Protein AF-A0A836Z6H8-F1 (afdb_monomer)

Nearest PDB structures (foldseek):
  4dpg-assembly2_D  TM=5.775E-01  e=1.031E+00  Homo sapiens
  8c5y-assembly1_B  TM=5.827E-01  e=1.466E+00  Pyrococcus abyssi

Solvent-accessible surface area (backbone atoms only — not comparable to full-atom values): 4893 Å² total; per-residue (Å²): 75,48,79,50,79,63,44,72,75,79,78,32,25,45,31,34,34,43,66,76,86,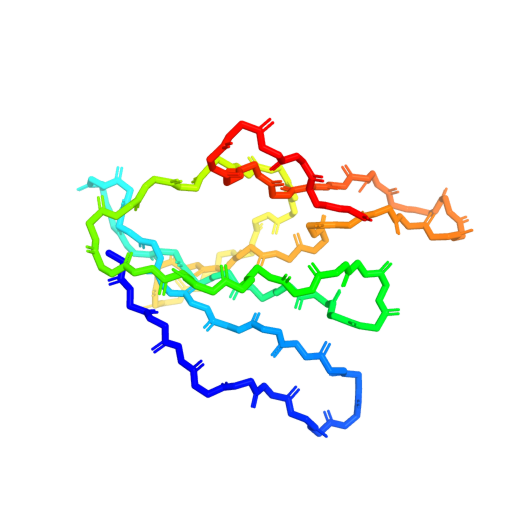90,49,39,34,36,40,46,34,52,46,79,73,15,70,71,80,76,88,77,53,73,78,63,71,69,51,75,42,53,49,78,46,83,54,102,74,55,25,34,35,31,53,33,23,62,46,93,81,68,83,55,81,62,18,25,36,35,44,93,92,42,79,33,57

Foldseek 3Di:
DAWDDWDPPDFIWTWDWDDPVVAIEIETERCVAKPDDPPDDPPFDKDKDADWDDDPHRTYGYQQADDPVPPDDHMWIAGPNDIID

Sequence (85 aa):
MKTLPDDNKGVRHQRFILNTGDGTLLVVHNIDLAPRLDGLQRGEKVAFAGEYISNKRGGLIHWTHHDPAHRHADGWLLYQGKRYQ

Radius of gyration: 12.19 Å; Cα contacts (8 Å, |Δi|>4): 188; chains: 1; bounding box: 29×26×29 Å

InterPro domains:
  IPR021856 Protein of unknown function DUF3465 [PF11948] (2-85)

Secondary structure (DSSP, 8-state):
-EE---B-SSS-EEEEEEE-SSSEEEEEEETTTS---TT--TT--EEEESEEE--TTS-EEE--S--TTSSS---EEEETTEEE-

Structure (mmCIF, N/CA/C/O backbone):
data_AF-A0A836Z6H8-F1
#
_entry.id   AF-A0A836Z6H8-F1
#
loop_
_atom_site.group_PDB
_atom_site.id
_atom_site.type_symbol
_atom_site.label_atom_id
_atom_site.label_alt_id
_atom_site.label_comp_id
_atom_site.label_asym_id
_atom_site.label_entity_id
_atom_site.label_seq_id
_atom_site.pdbx_PDB_ins_code
_atom_site.Cartn_x
_atom_site.Cartn_y
_atom_site.Cartn_z
_atom_site.occupancy
_atom_site.B_iso_or_equiv
_atom_site.auth_seq_id
_atom_site.auth_comp_id
_atom_site.auth_asym_id
_atom_site.auth_atom_id
_atom_site.pdbx_PDB_model_num
ATOM 1 N N . MET A 1 1 ? -9.967 7.289 5.754 1.00 85.38 1 MET A N 1
ATOM 2 C CA . MET A 1 1 ? -9.110 7.077 4.571 1.00 85.38 1 MET A CA 1
ATOM 3 C C . MET A 1 1 ? -9.140 8.297 3.654 1.00 85.38 1 MET A C 1
ATOM 5 O O . MET A 1 1 ? -10.195 8.915 3.530 1.00 85.38 1 MET A O 1
ATOM 9 N N . LYS A 1 2 ? -8.009 8.648 3.030 1.00 90.50 2 LYS A N 1
ATOM 10 C CA . LYS A 1 2 ? -7.898 9.709 2.012 1.00 90.50 2 LYS A CA 1
ATOM 11 C C . LYS A 1 2 ? -7.070 9.214 0.824 1.00 90.50 2 LYS A C 1
ATOM 13 O O . LYS A 1 2 ? -5.887 8.947 0.998 1.00 90.50 2 LYS A O 1
ATOM 18 N N . THR A 1 3 ? -7.664 9.150 -0.361 1.00 93.06 3 THR A N 1
ATOM 19 C CA . THR A 1 3 ? -6.955 8.826 -1.609 1.00 93.06 3 THR A CA 1
ATOM 20 C C . THR A 1 3 ? -6.149 10.035 -2.084 1.00 93.06 3 THR A C 1
ATOM 22 O O . THR A 1 3 ? -6.616 11.174 -1.993 1.00 93.06 3 THR A O 1
ATOM 25 N N . LEU A 1 4 ? -4.923 9.799 -2.543 1.00 94.44 4 LEU A N 1
ATOM 26 C CA . LEU A 1 4 ? -4.045 10.803 -3.138 1.00 94.44 4 LEU A CA 1
ATOM 27 C C . LEU A 1 4 ? -3.922 10.531 -4.645 1.00 94.44 4 LEU A C 1
ATOM 29 O O . LEU A 1 4 ? -4.216 9.418 -5.078 1.00 94.44 4 LEU A O 1
ATOM 33 N N . PRO A 1 5 ? -3.481 11.512 -5.453 1.00 96.00 5 PRO A N 1
ATOM 34 C CA . PRO A 1 5 ? -3.126 11.240 -6.838 1.00 96.00 5 PRO A CA 1
ATOM 35 C C . PRO A 1 5 ? -2.059 10.148 -6.909 1.00 96.00 5 PRO A C 1
ATOM 37 O O . PRO A 1 5 ? -1.103 10.164 -6.116 1.00 96.00 5 PRO A O 1
ATOM 40 N N . ASP A 1 6 ? -2.212 9.244 -7.871 1.00 96.94 6 ASP A N 1
ATOM 41 C CA . ASP A 1 6 ? -1.201 8.235 -8.166 1.00 96.94 6 ASP A CA 1
ATOM 42 C C . ASP A 1 6 ? 0.132 8.934 -8.473 1.00 96.94 6 ASP A C 1
ATOM 44 O O . ASP A 1 6 ? 0.176 10.006 -9.089 1.00 96.94 6 ASP A O 1
ATOM 48 N N . ASP A 1 7 ? 1.222 8.361 -7.974 1.00 97.25 7 ASP A N 1
ATOM 49 C CA . ASP A 1 7 ? 2.560 8.778 -8.363 1.00 97.25 7 ASP A CA 1
ATOM 50 C C . ASP A 1 7 ? 2.940 8.035 -9.638 1.00 97.25 7 ASP A C 1
ATOM 52 O O . ASP A 1 7 ? 3.050 6.814 -9.635 1.00 97.25 7 ASP A O 1
ATOM 56 N N . ASN A 1 8 ? 3.102 8.776 -10.731 1.00 97.06 8 ASN A N 1
ATOM 57 C CA . ASN A 1 8 ? 3.442 8.228 -12.042 1.00 97.06 8 ASN A CA 1
ATOM 58 C C . ASN A 1 8 ? 4.882 8.561 -12.462 1.00 97.06 8 ASN A C 1
ATOM 60 O O . ASN A 1 8 ? 5.225 8.437 -13.637 1.00 97.06 8 ASN A O 1
ATOM 64 N N . LYS A 1 9 ? 5.726 9.041 -11.539 1.00 94.19 9 LYS A N 1
ATOM 65 C CA . LYS A 1 9 ? 7.135 9.324 -11.831 1.00 94.19 9 LYS A CA 1
ATOM 66 C C . LYS A 1 9 ? 7.987 8.087 -11.552 1.00 94.19 9 LYS A C 1
ATOM 68 O O . LYS A 1 9 ? 8.211 7.733 -10.401 1.00 94.19 9 LYS A O 1
ATOM 73 N N . GLY A 1 10 ? 8.517 7.473 -12.609 1.00 94.12 10 GLY A N 1
ATOM 74 C CA . GLY A 1 10 ? 9.261 6.218 -12.493 1.00 94.12 10 GLY A CA 1
ATOM 75 C C . GLY A 1 10 ? 8.308 5.045 -12.271 1.00 94.12 10 GLY A C 1
ATOM 76 O O . GLY A 1 10 ? 7.333 4.918 -13.007 1.00 94.12 10 GLY A O 1
ATOM 77 N N . VAL A 1 11 ? 8.591 4.206 -11.270 1.00 93.81 11 VAL A N 1
ATOM 78 C CA . VAL A 1 11 ? 7.687 3.117 -10.866 1.00 93.81 11 VAL A CA 1
ATOM 79 C C . VAL A 1 11 ? 6.390 3.715 -10.330 1.00 93.81 11 VAL A C 1
ATOM 81 O O . VAL A 1 11 ? 6.407 4.591 -9.458 1.00 93.81 11 VAL A O 1
ATOM 84 N N . ARG A 1 12 ? 5.263 3.250 -10.860 1.00 98.00 12 ARG A N 1
ATOM 85 C CA . ARG A 1 12 ? 3.951 3.813 -10.566 1.00 98.00 12 ARG A CA 1
ATOM 86 C C . ARG A 1 12 ? 3.438 3.321 -9.224 1.00 98.00 12 ARG A C 1
ATOM 88 O O . ARG A 1 12 ? 3.486 2.131 -8.919 1.00 98.00 12 ARG A O 1
ATOM 95 N N . HIS A 1 13 ? 2.872 4.234 -8.440 1.00 98.44 13 HIS A N 1
ATOM 96 C CA . HIS A 1 13 ? 2.297 3.911 -7.141 1.00 98.44 13 HIS A CA 1
ATOM 97 C C . HIS A 1 13 ? 0.916 4.529 -6.947 1.00 98.44 13 HIS A C 1
ATOM 99 O O . HIS A 1 13 ? 0.737 5.741 -7.072 1.00 98.44 13 HIS A O 1
ATOM 105 N N . GLN A 1 14 ? -0.045 3.720 -6.512 1.00 98.06 14 GLN A N 1
ATOM 106 C CA . GLN A 1 14 ? -1.257 4.236 -5.891 1.00 98.06 14 GLN A CA 1
ATOM 107 C C . GLN A 1 14 ? -0.937 4.656 -4.458 1.00 98.06 14 GLN A C 1
ATOM 109 O O . GLN A 1 14 ? -0.277 3.930 -3.708 1.00 98.06 14 GLN A O 1
ATOM 114 N N . ARG A 1 15 ? -1.419 5.835 -4.058 1.00 97.31 15 ARG A N 1
A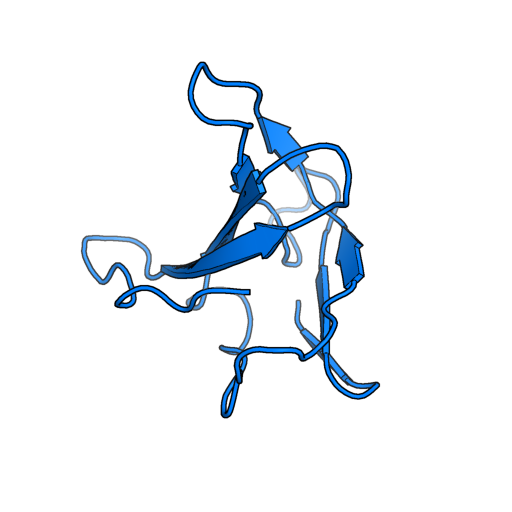TOM 115 C CA . ARG A 1 15 ? -1.172 6.378 -2.720 1.00 97.31 15 ARG A CA 1
ATOM 116 C C . ARG A 1 15 ? -2.466 6.720 -2.012 1.00 97.31 15 ARG A C 1
ATOM 118 O O . ARG A 1 15 ? -3.336 7.398 -2.557 1.00 97.31 15 ARG A O 1
ATOM 125 N N . PHE A 1 16 ? -2.576 6.311 -0.758 1.00 96.81 16 PHE A N 1
ATOM 126 C CA . PHE A 1 16 ? -3.703 6.679 0.090 1.00 96.81 16 PHE A CA 1
ATOM 127 C C . PHE A 1 16 ? -3.318 6.626 1.563 1.00 96.81 16 PHE A C 1
ATOM 129 O O . PHE A 1 16 ? -2.399 5.923 1.963 1.00 96.81 16 PHE A O 1
ATOM 136 N N . ILE A 1 17 ? -4.016 7.407 2.378 1.00 95.50 17 ILE A N 1
ATOM 137 C CA . ILE A 1 17 ? -3.770 7.514 3.813 1.00 95.50 17 ILE A CA 1
ATOM 138 C C . ILE A 1 17 ? -4.849 6.735 4.555 1.00 95.50 17 ILE A C 1
ATOM 140 O O . ILE A 1 17 ? -6.043 7.035 4.417 1.00 95.50 17 ILE A O 1
ATOM 144 N N . LEU A 1 18 ? -4.425 5.779 5.374 1.00 94.56 18 LEU A N 1
ATOM 145 C CA . LEU A 1 18 ? -5.259 5.086 6.347 1.00 94.56 18 LEU A CA 1
ATOM 146 C C . LEU A 1 18 ? -5.206 5.809 7.694 1.00 94.56 18 LEU A C 1
ATOM 148 O O . LEU A 1 18 ? -4.205 6.427 8.043 1.00 94.56 18 LEU A O 1
ATOM 152 N N . ASN A 1 19 ? -6.307 5.735 8.437 1.00 92.31 19 ASN A N 1
ATOM 153 C CA . ASN A 1 19 ? -6.335 6.095 9.850 1.00 92.31 19 ASN A CA 1
ATOM 154 C C . ASN A 1 19 ? -6.411 4.778 10.628 1.00 92.31 19 ASN A C 1
ATOM 156 O O . ASN A 1 19 ? -7.316 3.985 10.363 1.00 92.31 19 ASN A O 1
ATOM 160 N N . THR A 1 20 ? -5.447 4.539 11.511 1.00 89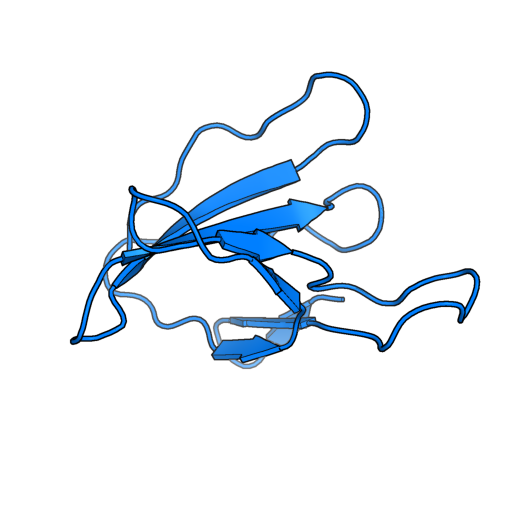.50 20 THR A N 1
ATOM 161 C CA . THR A 1 20 ? -5.318 3.292 12.279 1.00 89.50 20 THR A CA 1
ATOM 162 C C . THR A 1 20 ? -5.958 3.371 13.668 1.00 89.50 20 THR A C 1
ATOM 164 O O . THR A 1 20 ? -5.950 2.380 14.384 1.00 89.50 20 THR A O 1
ATOM 167 N N . GLY A 1 21 ? -6.516 4.521 14.056 1.00 89.62 21 GLY A N 1
ATOM 168 C CA . GLY A 1 21 ? -6.941 4.827 15.426 1.00 89.62 21 GLY A CA 1
ATOM 169 C C . GLY A 1 21 ? -5.849 5.566 16.200 1.00 89.62 21 GLY A C 1
ATOM 170 O O . GLY A 1 21 ? -6.106 6.644 16.727 1.00 89.62 21 GLY A O 1
ATOM 171 N N . ASP A 1 22 ? -4.620 5.050 16.152 1.00 86.00 22 ASP A N 1
ATOM 172 C CA . ASP A 1 22 ? -3.455 5.626 16.847 1.00 86.00 22 ASP A CA 1
ATOM 173 C C . ASP A 1 22 ? -2.670 6.646 16.005 1.00 86.00 22 ASP A C 1
ATOM 175 O O . ASP A 1 22 ? -1.748 7.305 16.486 1.00 86.00 22 ASP A O 1
ATOM 179 N N . GLY A 1 23 ? -3.011 6.784 14.722 1.00 89.75 23 GLY A N 1
ATOM 180 C CA . GLY A 1 23 ? -2.331 7.698 13.818 1.00 89.75 23 GLY A CA 1
ATOM 181 C C . GLY A 1 23 ? -2.746 7.535 12.364 1.00 89.75 23 GLY A C 1
ATOM 182 O O . GLY A 1 23 ? -3.784 6.955 12.028 1.00 89.75 23 GLY A O 1
ATOM 183 N N . THR A 1 24 ? -1.918 8.086 11.480 1.00 92.31 24 THR A N 1
ATOM 184 C CA . THR A 1 24 ? -2.115 8.003 10.032 1.00 92.31 24 THR A CA 1
ATOM 185 C C . THR A 1 24 ? -0.967 7.271 9.370 1.00 92.31 24 THR A C 1
ATOM 187 O O . THR A 1 24 ? 0.181 7.631 9.597 1.00 92.31 24 THR A O 1
ATOM 190 N N . LEU A 1 25 ? -1.287 6.333 8.483 1.00 95.31 25 LEU A N 1
ATOM 191 C CA . LEU A 1 25 ? -0.313 5.570 7.712 1.00 95.31 25 LEU A CA 1
ATOM 192 C C . LEU A 1 25 ? -0.474 5.886 6.226 1.00 95.31 25 LEU A C 1
ATOM 194 O O . LEU A 1 25 ? -1.582 5.794 5.689 1.00 95.31 25 LEU A O 1
ATOM 198 N N . LEU A 1 26 ? 0.618 6.244 5.551 1.00 97.19 26 LEU A N 1
ATOM 199 C CA . LEU A 1 26 ? 0.627 6.367 4.094 1.00 97.19 26 LEU A CA 1
ATOM 200 C C . LEU A 1 26 ? 0.858 4.995 3.455 1.00 97.19 26 LEU A C 1
ATOM 202 O O . LEU A 1 26 ? 1.912 4.402 3.640 1.00 97.19 26 LEU A O 1
ATOM 206 N N . VAL A 1 27 ? -0.083 4.520 2.650 1.00 97.62 27 VAL A N 1
ATOM 207 C CA . VAL A 1 27 ? 0.118 3.353 1.789 1.00 97.62 27 VAL A CA 1
ATOM 208 C C . VAL A 1 27 ? 0.724 3.807 0.468 1.00 97.62 27 VAL A C 1
ATOM 210 O O . VAL A 1 27 ? 0.211 4.735 -0.165 1.00 97.62 27 VAL A O 1
ATOM 213 N N . VAL A 1 28 ? 1.808 3.149 0.063 1.00 97.75 28 VAL A N 1
ATOM 214 C CA . VAL A 1 28 ? 2.488 3.328 -1.224 1.00 97.75 28 VAL A CA 1
ATOM 215 C C . VAL A 1 28 ? 2.447 1.978 -1.937 1.00 97.75 28 VAL A C 1
ATOM 217 O O . VAL A 1 28 ? 3.260 1.101 -1.670 1.00 97.75 28 VAL A O 1
ATOM 220 N N . HIS A 1 29 ? 1.435 1.763 -2.775 1.00 98.31 29 HIS A N 1
ATOM 221 C CA . HIS A 1 29 ? 1.189 0.481 -3.436 1.00 98.31 29 HIS A CA 1
ATOM 222 C C . HIS A 1 29 ? 1.705 0.528 -4.869 1.00 98.31 29 HIS A C 1
ATOM 224 O O . HIS A 1 29 ? 1.216 1.329 -5.660 1.00 98.31 29 HIS A O 1
ATOM 230 N N . ASN A 1 30 ? 2.706 -0.290 -5.188 1.0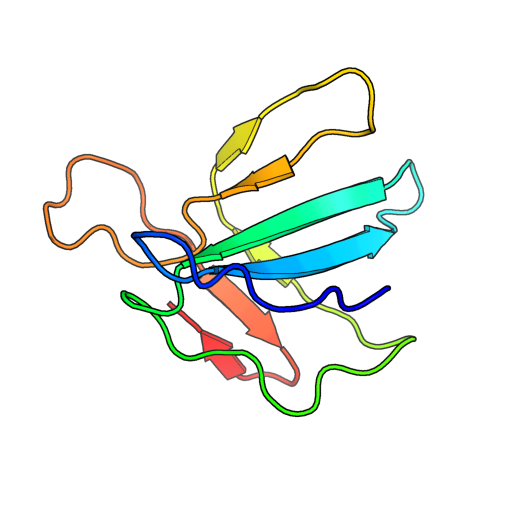0 97.94 30 ASN A N 1
ATOM 231 C CA . ASN A 1 30 ? 3.287 -0.360 -6.525 1.00 97.94 30 ASN A CA 1
ATOM 232 C C . ASN A 1 30 ? 2.282 -0.981 -7.509 1.00 97.94 30 ASN A C 1
ATOM 234 O O . ASN A 1 30 ? 2.017 -2.181 -7.450 1.00 97.94 30 ASN A O 1
ATOM 238 N N . ILE A 1 31 ? 1.755 -0.157 -8.417 1.00 97.94 31 ILE A N 1
ATOM 239 C CA . ILE A 1 31 ? 0.733 -0.564 -9.392 1.00 97.94 31 ILE A CA 1
ATOM 240 C C . ILE A 1 31 ? 1.312 -1.064 -10.722 1.00 97.94 31 ILE A C 1
ATOM 242 O O . ILE A 1 31 ? 0.565 -1.351 -11.657 1.00 97.94 31 ILE A O 1
ATOM 246 N N . ASP A 1 32 ? 2.639 -1.154 -10.823 1.00 97.12 32 ASP A N 1
ATOM 247 C CA . ASP A 1 32 ? 3.304 -1.908 -11.888 1.00 97.12 32 ASP A CA 1
ATOM 248 C C . ASP A 1 32 ? 3.398 -3.400 -11.552 1.00 97.12 32 ASP A C 1
ATOM 250 O O . ASP A 1 32 ? 3.422 -4.223 -12.464 1.00 97.12 32 ASP A O 1
ATOM 254 N N . LEU A 1 33 ? 3.439 -3.744 -10.259 1.00 97.12 33 LEU A N 1
ATOM 255 C CA . LEU A 1 33 ? 3.563 -5.127 -9.784 1.00 97.12 33 LEU A CA 1
ATOM 256 C C . LEU A 1 33 ? 2.225 -5.752 -9.383 1.00 97.12 33 LEU A C 1
ATOM 258 O O . LEU A 1 33 ? 2.040 -6.947 -9.583 1.00 97.12 33 LEU A O 1
ATOM 262 N N . ALA A 1 34 ? 1.290 -4.952 -8.872 1.00 97.31 34 ALA A N 1
ATOM 263 C CA . ALA A 1 34 ? -0.020 -5.408 -8.420 1.00 97.31 34 ALA A CA 1
ATOM 264 C C . ALA A 1 34 ? -1.145 -4.514 -8.974 1.00 97.31 34 ALA A C 1
ATOM 266 O O . ALA A 1 34 ? -0.915 -3.340 -9.269 1.00 97.31 34 ALA A O 1
ATOM 267 N N . PRO A 1 35 ? -2.387 -5.009 -9.124 1.00 97.19 35 PRO A N 1
ATOM 268 C CA . PRO A 1 35 ? -3.479 -4.174 -9.612 1.00 97.19 35 PRO A CA 1
ATOM 269 C C . PRO A 1 35 ? -3.820 -3.036 -8.641 1.00 97.19 35 PRO A C 1
ATOM 271 O O . PRO A 1 35 ? -3.921 -3.238 -7.433 1.00 97.19 3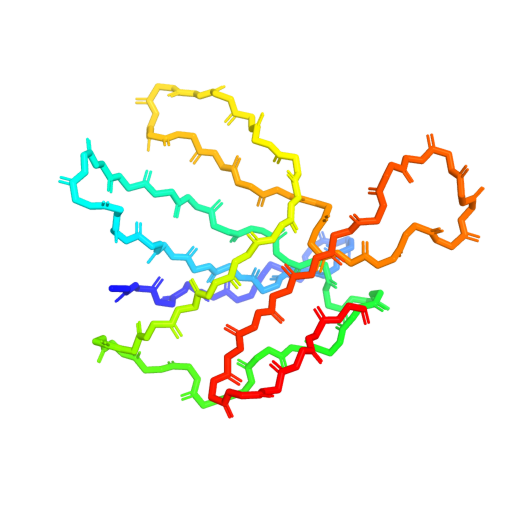5 PRO A O 1
ATOM 274 N N . ARG A 1 36 ? -4.104 -1.849 -9.184 1.00 97.38 36 ARG A N 1
ATOM 275 C CA . ARG A 1 36 ? -4.649 -0.712 -8.431 1.00 97.38 36 ARG A CA 1
ATOM 276 C C . ARG A 1 36 ? -5.969 -1.080 -7.736 1.00 97.38 36 ARG A C 1
ATOM 278 O O . ARG A 1 36 ? -6.797 -1.798 -8.295 1.00 97.38 36 ARG A O 1
ATOM 285 N N . LEU A 1 37 ? -6.209 -0.527 -6.546 1.00 97.19 37 LEU A N 1
ATOM 286 C CA . LEU A 1 37 ? -7.509 -0.613 -5.878 1.00 97.19 37 LEU A CA 1
ATOM 287 C C . LEU A 1 37 ? -8.451 0.430 -6.483 1.00 97.19 37 LEU A C 1
ATOM 289 O O . LEU A 1 37 ? -8.414 1.612 -6.121 1.00 97.19 37 LEU A O 1
ATOM 293 N N . ASP A 1 38 ? -9.294 -0.005 -7.411 1.00 94.12 38 ASP A N 1
ATOM 294 C CA . ASP A 1 38 ? -10.309 0.850 -8.015 1.00 94.12 38 ASP A CA 1
ATOM 295 C C . ASP A 1 38 ? -11.505 1.066 -7.088 1.00 94.12 38 ASP A C 1
ATOM 297 O O . ASP A 1 38 ? -11.835 0.235 -6.246 1.00 94.12 38 ASP A O 1
ATOM 301 N N . GLY A 1 39 ? -12.147 2.229 -7.223 1.00 90.62 39 GLY A N 1
ATOM 302 C CA . GLY A 1 39 ? -13.324 2.568 -6.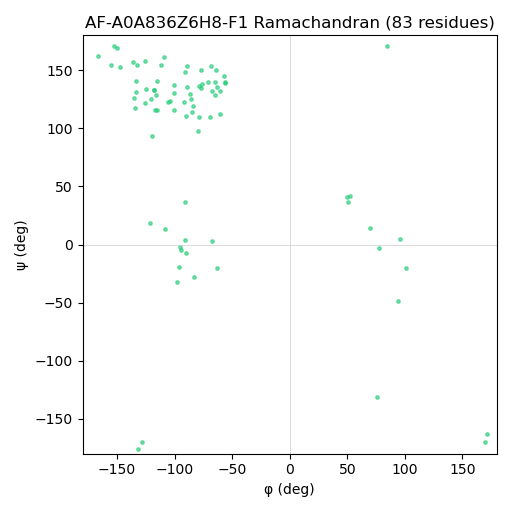423 1.00 90.62 39 GLY A CA 1
ATOM 303 C C . GLY A 1 39 ? -13.047 2.828 -4.940 1.00 90.62 39 GLY A C 1
ATOM 304 O O . GLY A 1 39 ? -13.991 2.879 -4.169 1.00 90.62 39 GLY A O 1
ATOM 305 N N . LEU A 1 40 ? -11.792 3.024 -4.523 1.00 93.06 40 LEU A N 1
ATOM 306 C CA . LEU A 1 40 ? -11.438 3.263 -3.122 1.00 93.06 40 LEU A CA 1
ATOM 307 C C . LEU A 1 40 ? -12.102 4.543 -2.557 1.00 93.06 40 LEU A C 1
ATOM 309 O O . LEU A 1 40 ? -11.743 5.659 -2.948 1.00 93.06 40 LEU A O 1
ATOM 313 N N . GLN A 1 41 ? -13.038 4.395 -1.607 1.00 87.50 41 GLN A N 1
ATOM 314 C CA . GLN A 1 41 ? -13.822 5.504 -1.032 1.00 87.50 41 GLN A CA 1
ATOM 315 C C . GLN A 1 41 ? -13.510 5.799 0.439 1.00 87.50 41 GLN A C 1
ATOM 317 O O . GLN A 1 41 ? -13.092 4.944 1.216 1.00 87.50 41 GLN A O 1
ATOM 322 N N . ARG A 1 42 ? -13.757 7.040 0.870 1.00 88.50 42 ARG A N 1
ATOM 323 C CA . ARG A 1 42 ? -13.618 7.425 2.281 1.00 88.50 42 ARG A CA 1
ATOM 324 C C . ARG A 1 42 ? -14.575 6.603 3.156 1.00 88.50 42 ARG A C 1
ATOM 326 O O . ARG A 1 42 ? -15.762 6.557 2.881 1.00 88.50 42 ARG A O 1
ATOM 333 N N . GLY A 1 43 ? -14.056 6.058 4.256 1.00 87.38 43 GLY A N 1
ATOM 334 C CA . GLY A 1 43 ? -14.833 5.278 5.232 1.00 87.38 43 GLY A CA 1
ATOM 335 C C . GLY A 1 43 ? -14.649 3.770 5.074 1.00 87.38 43 GLY A C 1
ATOM 336 O O . GLY A 1 43 ? -14.815 3.034 6.041 1.00 87.38 43 GLY A O 1
ATOM 337 N N . GLU A 1 44 ? -14.193 3.335 3.902 1.00 91.81 44 GLU A N 1
ATOM 338 C CA . GLU A 1 44 ? -13.876 1.939 3.641 1.00 91.81 44 GLU A CA 1
ATOM 339 C C . GLU A 1 44 ? -12.647 1.460 4.428 1.00 91.81 44 GLU A C 1
ATOM 341 O O . GLU A 1 44 ? -11.744 2.239 4.769 1.00 91.81 44 GLU A O 1
ATOM 346 N N . LYS A 1 45 ? -12.608 0.149 4.680 1.00 94.38 45 LYS A N 1
ATOM 347 C CA . LYS A 1 45 ? -11.505 -0.535 5.358 1.00 94.38 45 LYS A CA 1
ATOM 348 C C . LYS A 1 45 ? -10.611 -1.229 4.339 1.00 94.38 45 LYS A C 1
ATOM 350 O O . LYS A 1 45 ? -11.095 -1.902 3.432 1.00 94.38 45 LYS A O 1
ATOM 355 N N . VAL A 1 46 ? -9.307 -1.106 4.548 1.00 96.81 46 VAL A N 1
ATOM 356 C CA . VAL A 1 46 ? -8.285 -1.856 3.821 1.00 96.81 46 VAL A CA 1
ATOM 357 C C . VAL A 1 46 ? -7.416 -2.539 4.864 1.00 96.81 46 VAL A C 1
ATOM 359 O O . VAL A 1 46 ? -6.857 -1.863 5.728 1.00 96.81 46 VAL A O 1
ATOM 362 N N . ALA A 1 47 ? -7.333 -3.864 4.802 1.00 96.69 47 ALA A N 1
ATOM 363 C CA . ALA A 1 47 ? -6.318 -4.605 5.542 1.00 96.69 47 ALA A CA 1
ATOM 364 C C . ALA A 1 47 ? -5.068 -4.737 4.671 1.00 96.69 47 ALA A C 1
ATOM 366 O O . ALA A 1 47 ? -5.150 -4.682 3.444 1.00 96.69 47 ALA A O 1
ATOM 367 N N . PHE A 1 48 ? -3.907 -4.868 5.297 1.00 97.00 48 PHE A N 1
ATOM 368 C CA . PHE A 1 48 ? -2.638 -4.831 4.587 1.00 97.00 48 PHE A CA 1
ATOM 369 C C . PHE A 1 48 ? -1.601 -5.728 5.257 1.00 97.00 48 PHE A C 1
ATOM 371 O O . PHE A 1 48 ? -1.623 -5.919 6.473 1.00 97.00 48 PHE A O 1
ATOM 378 N N . ALA A 1 49 ? -0.661 -6.209 4.453 1.00 97.88 49 ALA A N 1
ATOM 379 C CA . ALA A 1 49 ? 0.628 -6.715 4.897 1.00 97.88 49 ALA A CA 1
ATOM 380 C C . ALA A 1 49 ? 1.715 -6.122 3.997 1.00 97.88 49 ALA A C 1
ATOM 382 O O . ALA A 1 49 ? 1.513 -5.977 2.792 1.00 97.88 49 ALA A O 1
ATOM 383 N N . GLY A 1 50 ? 2.843 -5.756 4.589 1.00 97.06 50 GLY A N 1
ATOM 384 C CA . GLY A 1 50 ? 3.951 -5.111 3.899 1.00 97.06 50 GLY A CA 1
ATOM 385 C C . GLY A 1 50 ? 4.979 -4.591 4.896 1.00 97.06 50 GLY A C 1
ATOM 386 O O . GLY A 1 50 ? 4.898 -4.872 6.094 1.00 97.06 50 GLY A O 1
ATOM 387 N N . GLU A 1 51 ? 5.930 -3.809 4.408 1.00 97.69 51 GLU A N 1
ATOM 388 C CA . GLU A 1 51 ? 7.005 -3.255 5.227 1.00 97.69 51 GLU A CA 1
ATOM 389 C C . GLU A 1 51 ? 6.627 -1.872 5.766 1.00 97.69 51 GLU A C 1
ATOM 391 O O . GLU A 1 51 ? 6.335 -0.951 4.996 1.00 97.69 51 GLU A O 1
ATOM 396 N N . TYR A 1 52 ? 6.649 -1.718 7.091 1.00 96.06 52 TYR A N 1
ATOM 397 C CA . TYR A 1 52 ? 6.439 -0.434 7.752 1.00 96.06 52 TYR A CA 1
ATOM 398 C C . TYR A 1 52 ? 7.747 0.350 7.858 1.00 96.06 52 TYR A C 1
ATOM 400 O O . TYR A 1 52 ? 8.714 -0.110 8.464 1.00 96.06 52 TYR A O 1
ATOM 408 N N . ILE A 1 53 ? 7.740 1.583 7.356 1.00 96.12 53 ILE A N 1
ATOM 409 C CA . ILE A 1 53 ? 8.855 2.519 7.480 1.00 96.12 53 ILE A CA 1
ATOM 410 C C . ILE A 1 53 ? 8.410 3.711 8.327 1.00 96.12 53 ILE A C 1
ATOM 412 O O . ILE A 1 53 ? 7.532 4.493 7.945 1.00 96.12 53 ILE A O 1
ATOM 416 N N . SER A 1 54 ? 9.049 3.866 9.487 1.00 94.19 54 SER A N 1
ATOM 417 C CA . SER A 1 54 ? 8.774 4.957 10.423 1.00 94.19 54 SER A CA 1
ATOM 418 C C . SER A 1 54 ? 9.265 6.306 9.892 1.00 94.19 54 SER A C 1
ATOM 420 O O . SER A 1 54 ? 10.344 6.416 9.310 1.00 94.19 54 SER A O 1
ATOM 422 N N . ASN A 1 55 ? 8.478 7.363 10.107 1.00 91.38 55 ASN A N 1
ATOM 423 C CA . ASN A 1 55 ? 8.854 8.736 9.775 1.00 91.38 55 ASN A CA 1
ATOM 424 C C . ASN A 1 55 ? 8.129 9.747 10.686 1.00 91.38 55 ASN A C 1
ATOM 426 O O . ASN A 1 55 ? 7.185 9.408 11.396 1.00 91.38 55 ASN A O 1
ATOM 430 N N . LYS A 1 56 ? 8.521 11.028 10.620 1.00 89.69 56 LYS A N 1
ATOM 431 C CA . LYS A 1 56 ? 7.923 12.118 11.424 1.00 89.69 56 LYS A CA 1
ATOM 432 C C . LYS A 1 56 ? 6.460 12.461 11.063 1.00 89.69 56 LYS A C 1
ATOM 434 O O . LYS A 1 56 ? 5.920 13.427 11.588 1.00 89.69 56 LYS A O 1
ATOM 439 N N . ARG A 1 57 ? 5.835 11.733 10.132 1.00 87.62 57 ARG A N 1
ATOM 440 C CA . ARG A 1 57 ? 4.491 11.980 9.574 1.00 87.62 57 ARG A CA 1
ATOM 441 C C . ARG A 1 57 ? 3.525 10.798 9.775 1.00 87.62 57 ARG A C 1
ATOM 443 O O . ARG A 1 57 ? 2.514 10.735 9.084 1.00 87.62 57 ARG A O 1
ATOM 450 N N . GLY A 1 58 ? 3.827 9.883 10.700 1.00 87.12 58 GLY A N 1
ATOM 451 C CA . GLY A 1 58 ? 2.976 8.722 11.015 1.00 87.12 58 GLY A CA 1
ATOM 452 C C . GLY A 1 58 ? 3.365 7.422 10.302 1.00 87.12 58 GLY A C 1
ATOM 453 O O . GLY A 1 58 ? 2.705 6.402 10.467 1.00 87.12 58 GLY A O 1
ATOM 454 N N . GLY A 1 59 ? 4.469 7.438 9.553 1.00 95.00 59 GLY A N 1
ATOM 455 C CA . GLY A 1 59 ? 4.996 6.264 8.865 1.00 95.00 59 GLY A CA 1
ATOM 456 C C . GLY A 1 59 ? 4.353 6.012 7.502 1.00 95.00 59 GLY A C 1
ATOM 457 O O . GLY A 1 59 ? 3.397 6.672 7.082 1.00 95.00 59 GLY A O 1
ATOM 458 N N . LEU A 1 60 ? 4.934 5.072 6.769 1.00 96.44 60 LEU A N 1
ATOM 459 C CA . LEU A 1 60 ? 4.402 4.581 5.505 1.00 96.44 60 LEU A CA 1
ATOM 460 C C . LEU A 1 60 ? 4.499 3.062 5.453 1.00 96.44 60 LEU A C 1
ATOM 462 O O . LEU A 1 60 ? 5.336 2.474 6.134 1.00 96.44 60 LEU A O 1
ATOM 466 N N . ILE A 1 61 ? 3.662 2.447 4.629 1.00 97.06 61 ILE A N 1
ATOM 467 C CA . ILE A 1 61 ? 3.781 1.041 4.275 1.00 97.06 61 ILE A CA 1
ATOM 468 C C . ILE A 1 61 ? 4.023 0.888 2.782 1.00 97.06 61 ILE A C 1
ATOM 470 O O . ILE A 1 61 ? 3.352 1.518 1.957 1.00 97.06 61 ILE A O 1
ATOM 474 N N . HIS A 1 62 ? 5.002 0.052 2.464 1.00 95.88 62 HIS A N 1
ATOM 475 C CA . HIS A 1 62 ? 5.367 -0.348 1.112 1.00 95.88 62 HIS A CA 1
ATOM 476 C C . HIS A 1 62 ? 5.415 -1.884 1.030 1.00 95.88 62 HIS A C 1
ATOM 478 O O . HIS A 1 62 ? 4.940 -2.555 1.946 1.00 95.88 62 HIS A O 1
ATOM 484 N N . TRP A 1 63 ? 5.921 -2.448 -0.071 1.00 97.31 63 TRP A N 1
ATOM 485 C CA . TRP A 1 63 ? 5.965 -3.895 -0.306 1.00 97.31 63 TRP A CA 1
ATOM 486 C C . TRP A 1 63 ? 4.611 -4.579 -0.118 1.00 97.31 63 TRP A C 1
ATOM 488 O O . TRP A 1 63 ? 4.506 -5.639 0.477 1.00 97.31 63 TRP A O 1
ATOM 498 N N . THR A 1 64 ? 3.546 -3.947 -0.606 1.00 97.75 64 THR A N 1
ATOM 499 C CA . THR A 1 64 ? 2.175 -4.477 -0.539 1.00 97.75 64 THR A CA 1
ATOM 500 C C . THR A 1 64 ? 1.831 -5.315 -1.778 1.00 97.75 64 THR A C 1
ATOM 502 O O . THR A 1 64 ? 0.718 -5.236 -2.292 1.00 97.75 64 THR A O 1
ATOM 505 N N . HIS A 1 65 ? 2.817 -6.058 -2.282 1.00 97.56 65 HIS A N 1
ATOM 506 C CA . HIS A 1 65 ? 2.782 -6.881 -3.494 1.00 97.56 65 HIS A CA 1
ATOM 507 C C . HIS A 1 65 ? 3.721 -8.084 -3.351 1.00 97.56 65 HIS A C 1
ATOM 509 O O . HIS A 1 65 ? 4.545 -8.119 -2.432 1.00 97.56 65 HIS A O 1
ATOM 515 N N . HIS A 1 66 ? 3.626 -9.039 -4.273 1.00 96.75 66 HIS A N 1
ATOM 516 C CA . HIS A 1 66 ? 4.628 -10.097 -4.406 1.00 96.75 66 HIS A CA 1
ATOM 517 C C . HIS A 1 66 ? 5.966 -9.547 -4.894 1.00 96.75 66 HIS A C 1
ATOM 519 O O . HIS A 1 66 ? 5.991 -8.844 -5.903 1.00 96.75 66 HIS A O 1
ATOM 525 N N . ASP A 1 67 ? 7.078 -9.909 -4.248 1.00 95.56 67 ASP A N 1
ATOM 526 C CA . ASP A 1 67 ? 8.409 -9.620 -4.791 1.00 95.56 67 ASP A CA 1
ATOM 527 C C . ASP A 1 67 ? 8.744 -10.644 -5.890 1.00 95.56 67 ASP A C 1
ATOM 529 O O . ASP A 1 67 ? 9.022 -11.804 -5.571 1.00 95.56 67 ASP A O 1
ATOM 533 N N . PRO A 1 68 ? 8.795 -10.256 -7.181 1.00 93.88 68 PRO A N 1
ATOM 534 C CA . PRO A 1 68 ? 9.049 -11.204 -8.268 1.00 93.88 68 PRO A CA 1
ATOM 535 C C . PRO A 1 68 ? 10.434 -11.855 -8.187 1.00 93.88 68 PRO A C 1
ATOM 537 O O . PRO A 1 68 ? 10.674 -12.885 -8.812 1.00 93.88 68 PRO A O 1
ATOM 540 N N . ALA A 1 69 ? 11.365 -11.235 -7.455 1.00 95.25 69 ALA A N 1
ATOM 541 C CA . ALA A 1 69 ? 12.711 -11.750 -7.259 1.00 95.25 69 ALA A CA 1
ATOM 542 C C . ALA A 1 69 ? 12.860 -12.585 -5.975 1.00 95.25 69 ALA A C 1
ATOM 544 O O . ALA A 1 69 ? 13.946 -13.116 -5.744 1.00 95.25 69 ALA A O 1
ATOM 545 N N . HIS A 1 70 ? 11.816 -12.686 -5.142 1.00 93.44 70 HIS A N 1
ATOM 546 C CA . HIS A 1 70 ? 11.819 -13.405 -3.861 1.00 93.44 70 HIS A CA 1
ATOM 547 C C . HIS A 1 70 ? 12.992 -13.039 -2.929 1.00 93.44 70 HIS A C 1
ATOM 549 O O . HIS A 1 70 ? 13.556 -13.890 -2.240 1.00 93.44 70 HIS A O 1
ATOM 555 N N . ARG A 1 71 ? 13.391 -11.765 -2.919 1.00 95.12 71 ARG A N 1
ATOM 556 C CA . ARG A 1 71 ? 14.446 -11.215 -2.051 1.00 95.12 71 ARG A CA 1
ATOM 557 C C . ARG A 1 7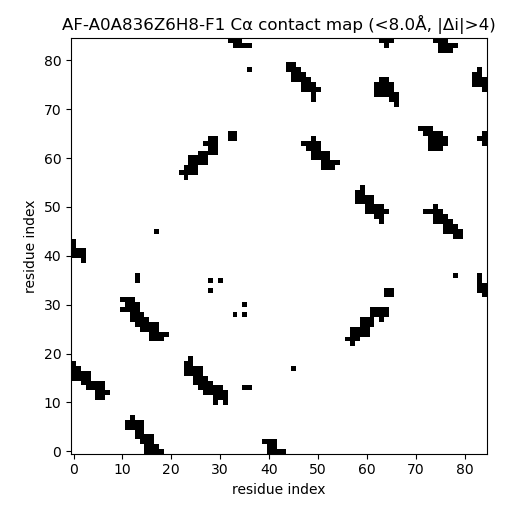1 ? 13.878 -10.560 -0.794 1.00 95.12 71 ARG A C 1
ATOM 559 O O . ARG A 1 71 ? 14.613 -10.382 0.174 1.00 95.12 71 ARG A O 1
ATOM 566 N N . HIS A 1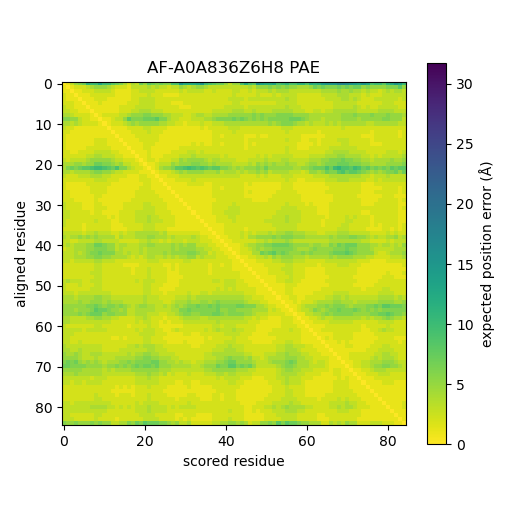 72 ? 12.599 -10.204 -0.810 1.00 94.75 72 HIS A N 1
ATOM 567 C CA . HIS A 1 72 ? 11.855 -9.654 0.313 1.00 94.75 72 HIS A CA 1
ATOM 568 C C . HIS A 1 72 ? 10.587 -10.478 0.579 1.00 94.75 72 HIS A C 1
ATOM 570 O O . HIS A 1 72 ? 10.101 -11.189 -0.299 1.00 94.75 72 HIS A O 1
ATOM 576 N N . ALA A 1 73 ? 10.049 -10.393 1.798 1.00 96.25 73 ALA A N 1
ATOM 577 C CA . ALA A 1 73 ? 8.758 -10.993 2.111 1.00 96.25 73 ALA A CA 1
ATOM 578 C C . ALA A 1 73 ? 7.641 -10.339 1.281 1.00 96.25 73 ALA A C 1
ATOM 580 O O . ALA A 1 73 ? 7.572 -9.111 1.182 1.00 96.25 73 ALA A O 1
ATOM 581 N N . ASP A 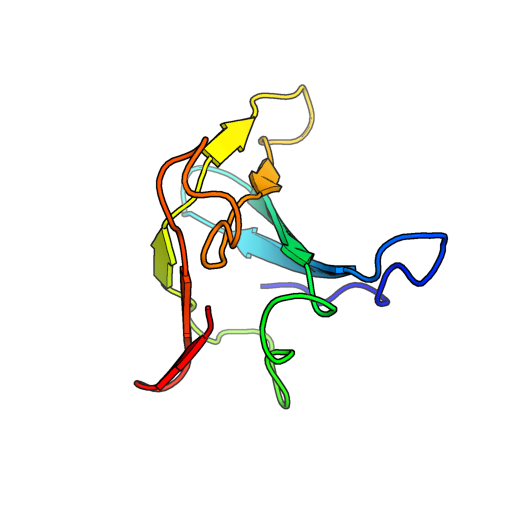1 74 ? 6.755 -11.163 0.730 1.00 97.12 74 ASP A N 1
ATOM 582 C CA . ASP A 1 74 ? 5.587 -10.689 -0.006 1.00 97.12 74 ASP A CA 1
ATOM 583 C C . ASP A 1 74 ? 4.624 -9.916 0.902 1.00 97.12 74 ASP A C 1
ATOM 585 O O . ASP A 1 74 ? 4.451 -10.228 2.087 1.00 97.12 74 ASP A O 1
ATOM 589 N N . GLY A 1 75 ? 3.915 -8.962 0.312 1.00 98.12 75 GLY A N 1
ATOM 590 C CA . GLY A 1 75 ? 2.798 -8.283 0.953 1.00 98.12 75 GLY A CA 1
ATOM 591 C C . GLY A 1 75 ? 1.570 -8.213 0.063 1.00 98.12 75 GLY A C 1
ATOM 592 O O . GLY A 1 75 ? 1.507 -8.809 -1.009 1.00 98.12 75 GLY A O 1
ATOM 593 N N . TRP A 1 76 ? 0.546 -7.525 0.557 1.00 98.44 76 TRP A N 1
ATOM 594 C CA . TRP A 1 76 ? -0.759 -7.455 -0.089 1.00 98.44 76 TRP A CA 1
ATOM 595 C C . TRP A 1 76 ? -1.639 -6.357 0.506 1.00 98.44 76 TRP A C 1
ATOM 597 O O . TRP A 1 76 ? -1.449 -5.917 1.643 1.00 98.44 76 TRP A O 1
ATOM 607 N N . LEU A 1 77 ? -2.674 -5.980 -0.243 1.00 98.31 77 LEU A N 1
ATOM 608 C CA . LEU A 1 77 ? -3.827 -5.223 0.240 1.00 98.31 77 LEU A CA 1
ATOM 609 C C . LEU A 1 77 ? -5.092 -6.079 0.138 1.00 98.31 77 LEU A C 1
ATOM 611 O O . LEU A 1 77 ? -5.286 -6.796 -0.836 1.00 98.31 77 LEU A O 1
ATOM 615 N N . LEU A 1 78 ? -5.972 -6.002 1.133 1.00 98.06 78 LEU A N 1
ATOM 616 C CA . LEU A 1 78 ? -7.285 -6.641 1.131 1.00 98.06 78 LEU A CA 1
ATOM 617 C C . LEU A 1 78 ? -8.354 -5.556 1.193 1.00 98.06 78 LEU A C 1
ATOM 619 O O . LEU A 1 78 ? -8.467 -4.836 2.188 1.00 98.06 78 LEU A O 1
ATOM 623 N N . TYR A 1 79 ? -9.147 -5.465 0.131 1.00 97.25 79 TYR A N 1
ATOM 624 C CA . TYR A 1 79 ? -10.205 -4.477 -0.023 1.00 97.25 79 TYR A CA 1
ATOM 625 C C . TYR A 1 79 ? -11.469 -5.154 -0.556 1.00 97.25 79 TYR A C 1
ATOM 627 O O . TYR A 1 79 ? -11.414 -5.874 -1.550 1.00 97.25 79 TYR A O 1
ATOM 635 N N . GLN A 1 80 ? -12.596 -4.968 0.143 1.00 94.88 80 GLN A N 1
ATOM 636 C CA . GLN A 1 80 ? -13.897 -5.578 -0.188 1.00 94.88 80 GLN A CA 1
ATOM 637 C C . GLN A 1 80 ? -13.825 -7.099 -0.433 1.00 94.88 80 GLN A C 1
ATOM 639 O O . GLN A 1 80 ? -14.434 -7.635 -1.353 1.00 94.88 80 GLN A O 1
ATOM 644 N N . GLY A 1 81 ? -13.036 -7.805 0.383 1.00 95.81 81 GLY A N 1
ATOM 645 C CA . GLY A 1 81 ? -12.854 -9.258 0.274 1.00 95.81 81 GLY A CA 1
ATOM 646 C C . GLY A 1 81 ? -11.916 -9.711 -0.851 1.00 95.81 81 GLY A C 1
ATOM 647 O O . GLY A 1 81 ? -11.627 -10.900 -0.945 1.00 95.81 81 GLY A O 1
ATOM 648 N N . LYS A 1 82 ? -11.387 -8.790 -1.666 1.00 96.62 82 LYS A N 1
ATOM 649 C CA . LYS A 1 82 ? -10.412 -9.086 -2.719 1.00 96.62 82 LYS A CA 1
ATOM 650 C C . LYS A 1 82 ? -8.995 -8.737 -2.272 1.00 96.62 82 LYS A C 1
ATOM 652 O O . LYS A 1 82 ? -8.744 -7.632 -1.791 1.00 96.62 82 LYS A O 1
ATOM 657 N N . ARG A 1 83 ? -8.073 -9.686 -2.450 1.00 97.38 83 ARG A N 1
ATOM 658 C CA . ARG A 1 83 ? -6.636 -9.503 -2.215 1.00 97.38 83 ARG A CA 1
ATOM 659 C C . ARG A 1 83 ? -5.952 -8.990 -3.487 1.00 97.38 83 ARG A C 1
ATOM 661 O O . ARG A 1 83 ? -6.220 -9.496 -4.573 1.00 97.38 83 ARG A O 1
ATOM 668 N N . TYR A 1 84 ? -5.090 -7.996 -3.324 1.00 97.56 84 TYR A N 1
ATOM 669 C CA . TYR A 1 84 ? -4.290 -7.336 -4.353 1.00 97.56 84 TYR A CA 1
ATOM 670 C C . TYR A 1 84 ? -2.821 -7.513 -3.977 1.00 97.56 84 TYR A C 1
ATOM 672 O O . TYR A 1 84 ? -2.454 -7.196 -2.843 1.00 97.56 84 TYR A O 1
ATOM 680 N N . GLN A 1 85 ? -2.021 -8.066 -4.886 1.00 94.12 85 GLN A N 1
ATOM 681 C CA . GLN A 1 85 ? -0.598 -8.349 -4.706 1.00 94.12 85 GLN A CA 1
ATOM 682 C C . GLN A 1 85 ? 0.076 -8.641 -6.041 1.00 94.12 85 GLN A C 1
ATOM 684 O O . GLN A 1 85 ? -0.677 -8.931 -7.001 1.00 94.12 85 GLN A O 1
#

Mean predicted aligned error: 2.7 Å

Organism: NCBI:txid2946699

pLDDT: mean 94.95, std 3.28, range [85.38, 98.44]